Protein AF-A0AAP0BTT8-F1 (afdb_monomer)

Secondary structure (DSSP, 8-state):
-HHHHHHH---S-TTTS-TTTTT-SSHHHHHTTT--B-TTSBBTTS-B-S---S-SHHHHHHHHHHHHHHHHHHHHHHHHT---GGGB-TTT-SB---HHHHHHHHHHHHHHHHHHIIIIITTTSSS---

Sequence (130 aa):
MALYELAVFDPSNSVLDPMWRQDMFVIPFMTRLGIINSWGGWSISGGTITNPGIWSYEGVTGAHILFSGLCFLTAIWHWVYWDLEIFSDERTGKPSLDLPKIFGIHLFLSGVACFGFGAFHVPGLYGPGI

Foldseek 3Di:
DLVVCVVQDDLQDCPPCACVNSVNDCVVVLVQQQQFDDPVQAGSVNDGHDDSDCRHSVNVVVVVVVVVVVVVVVVVVCVVPVPDPVQADPVPRDGDDPVVVVCVVVVVVVVVVVCCCVVDRQVPVPHNHD

Nearest PDB structures (foldseek):
  5xnl-assembly1_B  TM=9.903E-01  e=3.627E-17  Pisum sativum
  8zee-assembly1_B  TM=9.935E-01  e=1.312E-15  Chlamydomonas reinhardtii
  8bd3-assembly1_b  TM=9.906E-01  e=2.190E-15  Chlorella ohadii
  8wb4-assembly1_b  TM=9.904E-01  e=6.939E-15  Chroomonas placoidea
  8xlp-assembly1_B  TM=9.912E-01  e=1.087E-14  Rhodomonas salina

pLDDT: mean 97.44, std 1.65, range [90.88, 98.81]

Radius of gyration: 21.2 Å; Cα contacts (8 Å, |Δi|>4): 115; chains: 1; bounding box: 44×30×64 Å

Mean predicted aligned error: 3.21 Å

Solvent-accessible surface area (backbone atoms only — not comparable to full-atom values): 7537 Å² total; per-residue (Å²): 108,61,68,58,47,66,72,70,61,67,70,88,39,49,83,89,48,31,61,74,76,72,70,47,72,57,62,60,62,46,38,54,58,50,36,48,29,30,87,87,30,41,27,70,86,55,45,80,45,93,76,48,70,70,70,12,59,59,38,53,43,53,52,52,54,54,50,51,54,52,52,51,55,52,49,52,50,51,66,74,63,61,92,44,72,89,43,35,35,89,90,72,72,40,80,56,77,66,57,72,59,51,50,52,55,54,50,51,54,50,49,53,51,53,48,49,44,60,65,22,28,50,75,37,76,69,40,78,17,98

InterPro domains:
  IPR000932 Photosystem antenna protein-like [PF00421] (1-130)
  IPR036001 Photosystem antenna protein-like superfamily [SSF161077] (1-130)

Organism: NCBI:txid2320716

Structure (mmCIF, N/CA/C/O backbone):
data_AF-A0AAP0BTT8-F1
#
_entry.id   AF-A0AAP0BTT8-F1
#
loop_
_atom_site.group_PDB
_atom_site.id
_atom_site.type_symbol
_atom_site.label_atom_id
_atom_site.label_alt_id
_atom_site.label_comp_id
_atom_site.label_asym_id
_atom_site.label_entity_id
_atom_site.label_seq_id
_atom_site.pdbx_PDB_ins_code
_atom_site.Cartn_x
_atom_site.Cartn_y
_atom_site.Cartn_z
_atom_site.occupancy
_atom_site.B_iso_or_equiv
_atom_site.auth_seq_id
_atom_site.auth_comp_id
_atom_site.auth_asym_id
_atom_site.auth_atom_id
_atom_site.pdbx_PDB_model_num
ATOM 1 N N . MET A 1 1 ? -3.518 -9.240 -5.717 1.00 97.38 1 MET A N 1
ATOM 2 C CA . MET A 1 1 ? -3.439 -8.498 -6.992 1.00 97.38 1 MET A CA 1
ATOM 3 C C . MET A 1 1 ? -2.004 -8.392 -7.489 1.00 97.38 1 MET A C 1
ATOM 5 O O . MET A 1 1 ? -1.708 -9.026 -8.483 1.00 97.38 1 MET A O 1
ATOM 9 N N . ALA A 1 2 ? -1.096 -7.707 -6.780 1.00 97.50 2 ALA A N 1
ATOM 10 C CA . ALA A 1 2 ? 0.281 -7.492 -7.252 1.00 97.50 2 ALA A CA 1
ATOM 11 C C . ALA A 1 2 ? 1.052 -8.779 -7.622 1.00 97.50 2 ALA A C 1
ATOM 13 O O . ALA A 1 2 ? 1.649 -8.819 -8.688 1.00 97.50 2 ALA A O 1
ATOM 14 N N . LEU A 1 3 ? 0.966 -9.856 -6.820 1.00 97.75 3 LEU A N 1
ATOM 15 C CA . LEU A 1 3 ? 1.562 -11.158 -7.186 1.00 97.75 3 LEU A CA 1
ATOM 16 C C . LEU A 1 3 ? 1.067 -11.684 -8.538 1.00 97.75 3 LEU A C 1
ATOM 18 O O . LEU A 1 3 ? 1.838 -12.269 -9.284 1.00 97.75 3 LEU A O 1
ATOM 22 N N . TYR A 1 4 ? -0.225 -11.513 -8.821 1.00 98.31 4 TYR A N 1
ATOM 23 C CA . TYR A 1 4 ? -0.822 -11.988 -10.062 1.00 98.31 4 TYR A CA 1
ATOM 24 C C . TYR A 1 4 ? -0.324 -11.160 -11.243 1.00 98.31 4 TYR A C 1
ATOM 26 O O . TYR A 1 4 ? 0.137 -11.737 -12.217 1.00 98.31 4 TYR A O 1
ATOM 34 N N . GLU A 1 5 ? -0.345 -9.828 -11.122 1.00 98.50 5 GLU A N 1
ATOM 35 C CA . GLU A 1 5 ? 0.202 -8.938 -12.153 1.00 98.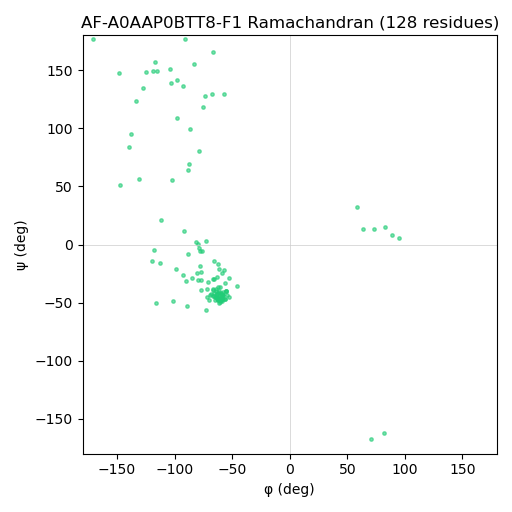50 5 GLU A CA 1
ATOM 36 C C . GLU A 1 5 ? 1.669 -9.259 -12.441 1.00 98.50 5 GLU A C 1
ATOM 38 O O . GLU A 1 5 ? 2.023 -9.466 -13.592 1.00 98.50 5 GLU A O 1
ATOM 43 N N . LEU A 1 6 ? 2.505 -9.426 -11.412 1.00 97.62 6 LEU A N 1
ATOM 44 C CA . LEU A 1 6 ? 3.913 -9.795 -11.597 1.00 97.62 6 LEU A CA 1
ATOM 45 C C . LEU A 1 6 ? 4.116 -11.165 -12.253 1.00 97.62 6 LEU A C 1
ATOM 47 O O . LEU A 1 6 ? 5.136 -11.374 -12.900 1.00 97.62 6 LEU A O 1
ATOM 51 N N . ALA A 1 7 ? 3.179 -12.100 -12.087 1.00 97.44 7 ALA A N 1
ATOM 52 C CA . ALA A 1 7 ? 3.274 -13.424 -12.693 1.00 97.44 7 ALA A CA 1
ATOM 53 C C . ALA A 1 7 ? 2.931 -13.427 -14.192 1.00 97.44 7 ALA A C 1
ATOM 55 O O . ALA A 1 7 ? 3.348 -14.344 -14.897 1.00 97.44 7 ALA A O 1
ATOM 56 N N . VAL A 1 8 ? 2.155 -12.445 -14.663 1.00 98.00 8 VAL A N 1
ATOM 57 C CA . VAL A 1 8 ? 1.683 -12.374 -16.058 1.00 98.00 8 VAL A CA 1
ATOM 58 C C . VAL A 1 8 ? 2.274 -11.206 -16.848 1.00 98.00 8 VAL A C 1
ATOM 60 O O . VAL A 1 8 ? 2.178 -11.210 -18.069 1.00 98.00 8 VAL A O 1
ATOM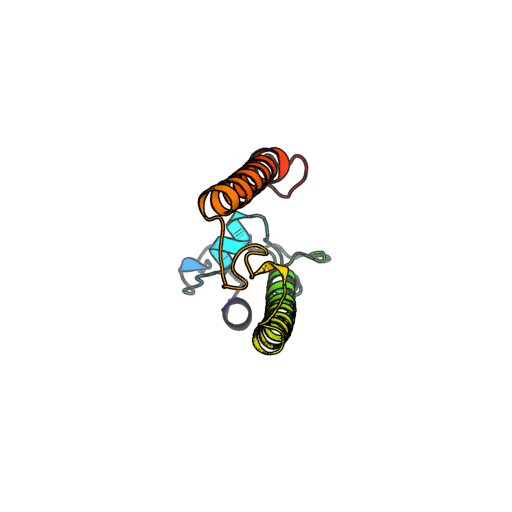 63 N N . PHE A 1 9 ? 2.868 -10.220 -16.174 1.00 98.06 9 PHE A N 1
ATOM 64 C CA . PHE A 1 9 ? 3.469 -9.046 -16.799 1.00 98.06 9 PHE A CA 1
ATOM 65 C C . PHE A 1 9 ? 4.715 -9.414 -17.614 1.00 98.06 9 PHE A C 1
ATOM 67 O O . PHE A 1 9 ? 5.635 -10.052 -17.098 1.00 98.06 9 PHE A O 1
ATOM 74 N N . ASP A 1 10 ? 4.766 -8.955 -18.864 1.00 97.44 10 ASP A N 1
ATOM 75 C CA . ASP A 1 10 ? 5.936 -9.037 -19.732 1.00 97.44 10 ASP A CA 1
ATOM 76 C C . ASP A 1 10 ? 6.720 -7.707 -19.722 1.00 97.44 10 ASP A C 1
ATOM 78 O O . ASP A 1 10 ? 6.279 -6.714 -20.307 1.00 97.44 10 ASP A O 1
ATOM 82 N N . PRO A 1 11 ? 7.911 -7.651 -19.099 1.00 96.31 11 PRO A N 1
ATOM 83 C CA . PRO A 1 11 ? 8.741 -6.450 -19.082 1.00 96.31 11 PRO A CA 1
ATOM 84 C C . PRO A 1 11 ? 9.584 -6.254 -20.359 1.00 96.31 11 PRO A C 1
ATOM 86 O O . PRO A 1 11 ? 10.382 -5.316 -20.409 1.00 96.31 11 PRO A O 1
ATOM 89 N N . SER A 1 12 ? 9.474 -7.123 -21.374 1.00 95.56 12 SER A N 1
ATOM 90 C CA . SER A 1 12 ? 10.402 -7.166 -22.517 1.00 95.56 12 SER A CA 1
ATOM 91 C C . SER A 1 12 ? 10.355 -5.939 -23.437 1.00 95.56 12 SER A C 1
ATOM 93 O O . SER A 1 12 ? 11.373 -5.588 -24.040 1.00 95.56 12 SER A O 1
ATOM 95 N N . ASN A 1 13 ? 9.201 -5.270 -23.553 1.00 94.62 13 ASN A N 1
ATOM 96 C CA . ASN A 1 13 ? 9.011 -4.158 -24.486 1.00 94.62 13 ASN A CA 1
ATOM 97 C C . ASN A 1 13 ? 8.197 -3.006 -23.882 1.00 94.62 13 ASN A C 1
ATOM 99 O O . ASN A 1 13 ? 7.007 -2.842 -24.143 1.00 94.62 13 ASN A O 1
ATOM 103 N N . SER A 1 14 ? 8.882 -2.127 -23.152 1.00 93.50 14 SER A N 1
ATOM 104 C CA . SER A 1 14 ? 8.278 -0.938 -22.538 1.00 93.50 14 SER A CA 1
ATOM 105 C C . SER A 1 14 ? 7.760 0.108 -23.541 1.00 93.50 14 SER A C 1
ATOM 107 O O . SER A 1 14 ? 7.007 1.000 -23.148 1.00 93.50 14 SER A O 1
ATOM 109 N N . VAL A 1 15 ? 8.135 0.023 -24.825 1.00 95.00 15 VAL A N 1
ATOM 110 C CA . VAL A 1 15 ? 7.758 1.008 -25.855 1.00 95.00 15 VAL A CA 1
ATOM 111 C C . VAL A 1 15 ? 6.433 0.643 -26.522 1.00 95.00 15 VAL A C 1
ATOM 113 O O . VAL A 1 15 ? 5.531 1.477 -26.604 1.00 95.00 15 VAL A O 1
ATOM 116 N N . LEU A 1 16 ? 6.315 -0.5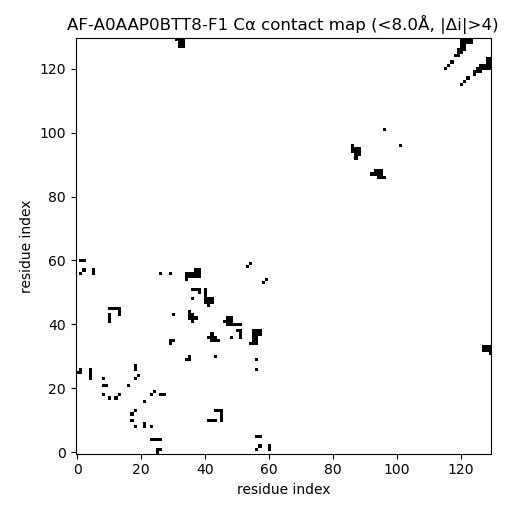87 -27.030 1.00 97.06 16 LEU A N 1
ATOM 117 C CA . LEU A 1 16 ? 5.147 -1.029 -27.805 1.00 97.06 16 LEU A CA 1
ATOM 118 C C . LEU A 1 16 ? 4.141 -1.832 -26.984 1.00 97.06 16 LEU A C 1
ATOM 120 O O . LEU A 1 16 ? 2.976 -1.894 -27.384 1.00 97.06 16 LEU A O 1
ATOM 124 N N . ASP A 1 17 ? 4.574 -2.399 -25.859 1.00 96.88 17 ASP A N 1
ATOM 125 C CA . ASP A 1 17 ? 3.729 -3.174 -24.957 1.00 96.88 17 ASP A CA 1
ATOM 126 C C . ASP A 1 17 ? 3.876 -2.739 -23.483 1.00 96.88 17 ASP A C 1
ATOM 128 O O . ASP A 1 17 ? 4.243 -3.529 -22.616 1.00 96.88 17 ASP A O 1
ATOM 132 N N . PRO A 1 18 ? 3.639 -1.450 -23.163 1.00 97.00 18 PRO A N 1
ATOM 133 C CA . PRO A 1 18 ? 3.715 -0.952 -21.791 1.00 97.00 18 PRO A CA 1
ATOM 134 C C . PRO A 1 18 ? 2.612 -1.537 -20.894 1.00 97.00 18 PRO A C 1
ATOM 136 O O . PRO A 1 18 ? 1.579 -2.002 -21.365 1.00 97.00 18 PRO A O 1
ATOM 139 N N . MET A 1 19 ? 2.774 -1.379 -19.576 1.00 97.44 19 MET A N 1
ATOM 140 C CA . MET A 1 19 ? 1.884 -1.923 -18.534 1.00 97.44 19 MET A CA 1
ATOM 141 C C . MET A 1 19 ? 0.372 -1.736 -18.772 1.00 97.44 19 MET A C 1
ATOM 143 O O . MET A 1 19 ? -0.412 -2.619 -18.447 1.00 97.44 19 MET A O 1
ATOM 147 N N . TRP A 1 20 ? -0.053 -0.615 -19.360 1.00 96.75 20 TRP A N 1
ATOM 148 C CA . TRP A 1 20 ? -1.470 -0.335 -19.616 1.00 96.75 20 TRP A CA 1
ATOM 149 C C . TRP A 1 20 ? -2.039 -1.082 -20.831 1.00 96.75 20 TRP A C 1
ATOM 151 O O . TRP A 1 20 ? -3.254 -1.188 -20.941 1.00 96.75 20 TRP A O 1
ATOM 161 N N . ARG A 1 21 ? -1.196 -1.585 -21.745 1.00 97.94 21 ARG A N 1
ATOM 162 C CA . ARG A 1 21 ? -1.618 -2.484 -22.836 1.00 97.94 21 ARG A CA 1
ATOM 163 C C . ARG A 1 21 ? -1.776 -3.924 -22.381 1.00 97.94 21 ARG A C 1
ATOM 165 O O . ARG A 1 21 ? -2.543 -4.662 -22.984 1.00 97.94 21 ARG A O 1
ATOM 172 N N . GLN A 1 22 ? -1.079 -4.281 -21.310 1.00 97.81 22 GLN A N 1
ATOM 173 C CA . GLN A 1 22 ? -1.158 -5.589 -20.674 1.00 97.81 22 GLN A CA 1
ATOM 174 C C . GLN A 1 22 ? -2.212 -5.631 -19.556 1.00 97.81 22 GLN A C 1
ATOM 176 O O . GLN A 1 22 ? -2.233 -6.575 -18.775 1.00 97.81 22 GLN A O 1
ATOM 181 N N . ASP A 1 23 ? -3.065 -4.606 -19.444 1.00 97.50 23 ASP A N 1
ATOM 182 C CA . ASP A 1 23 ? -4.121 -4.499 -18.430 1.00 97.50 23 ASP A CA 1
ATOM 183 C C . ASP A 1 23 ? -3.618 -4.553 -16.974 1.00 97.50 23 ASP A C 1
ATOM 185 O O . ASP A 1 23 ? -4.308 -5.021 -16.065 1.00 97.50 23 ASP A O 1
ATOM 189 N N . MET A 1 24 ? -2.407 -4.046 -16.722 1.00 98.38 24 MET A N 1
ATOM 190 C CA . MET A 1 24 ? -1.880 -3.949 -15.361 1.00 98.38 24 MET A CA 1
ATOM 191 C C . MET A 1 24 ? -2.577 -2.823 -14.597 1.00 98.38 24 MET A C 1
ATOM 193 O O . MET A 1 24 ? -2.598 -1.671 -15.040 1.00 98.38 24 MET A O 1
ATOM 197 N N . PHE A 1 25 ? -3.105 -3.138 -13.415 1.00 98.31 25 PHE A N 1
ATOM 198 C CA . PHE A 1 25 ? -3.856 -2.196 -12.597 1.00 98.31 25 PHE A CA 1
ATOM 199 C C . PHE A 1 25 ? -3.022 -1.630 -11.449 1.00 98.31 25 PHE A C 1
ATOM 201 O O . PHE A 1 25 ? -2.988 -0.413 -11.289 1.00 98.31 25 PHE A O 1
ATOM 208 N N . VAL A 1 26 ? -2.327 -2.461 -10.662 1.00 98.44 26 VAL A N 1
ATOM 209 C CA . VAL A 1 26 ? -1.589 -2.025 -9.460 1.00 98.44 26 VAL A CA 1
ATOM 210 C C . VAL A 1 26 ? -0.117 -1.687 -9.710 1.00 98.44 26 VAL A C 1
ATOM 212 O O . VAL A 1 26 ? 0.423 -0.841 -8.991 1.00 98.44 26 VAL A O 1
ATOM 215 N N . ILE A 1 27 ? 0.531 -2.264 -10.732 1.00 97.88 27 ILE A N 1
ATOM 216 C CA . ILE A 1 27 ? 1.893 -1.878 -11.156 1.00 97.88 27 ILE A CA 1
ATOM 217 C C . ILE A 1 27 ? 2.021 -0.363 -11.413 1.00 97.88 27 ILE A C 1
ATOM 219 O O . ILE A 1 27 ? 2.970 0.228 -10.882 1.00 97.88 27 ILE A O 1
ATOM 223 N N . PRO A 1 28 ? 1.089 0.314 -12.121 1.00 98.19 28 PRO A N 1
ATOM 224 C CA . PRO A 1 28 ? 1.130 1.769 -12.270 1.00 98.19 28 PRO A CA 1
ATOM 225 C C . PRO A 1 28 ? 1.166 2.532 -10.936 1.00 98.19 28 PRO A C 1
ATOM 227 O O . PRO A 1 28 ? 1.910 3.501 -10.799 1.00 98.19 28 PRO A O 1
ATOM 230 N N . PHE A 1 29 ? 0.404 2.096 -9.925 1.00 98.50 29 PHE A N 1
ATOM 231 C CA . PHE A 1 29 ? 0.349 2.780 -8.626 1.00 98.50 29 PHE A CA 1
ATOM 232 C C . PHE A 1 29 ? 1.630 2.605 -7.812 1.00 98.50 29 PHE A C 1
ATOM 234 O O . PHE A 1 29 ? 2.066 3.561 -7.171 1.00 98.50 29 PHE A O 1
ATOM 241 N N . MET A 1 30 ? 2.237 1.415 -7.849 1.00 98.44 30 MET A N 1
ATOM 242 C CA . MET A 1 30 ? 3.549 1.177 -7.234 1.00 98.44 30 MET A CA 1
ATOM 243 C C . MET A 1 30 ? 4.629 2.017 -7.928 1.00 98.44 30 MET A C 1
ATOM 245 O O . MET A 1 30 ? 5.414 2.697 -7.267 1.00 98.44 30 MET A O 1
ATOM 249 N N . THR A 1 31 ? 4.604 2.035 -9.263 1.00 98.19 31 THR A N 1
ATOM 250 C CA . THR A 1 31 ? 5.554 2.782 -10.100 1.00 98.19 31 THR A CA 1
ATOM 251 C C . THR A 1 31 ? 5.488 4.284 -9.846 1.00 98.19 31 THR A C 1
ATOM 253 O O . THR A 1 31 ? 6.525 4.923 -9.695 1.00 98.19 31 THR A O 1
ATOM 256 N N . ARG A 1 32 ? 4.278 4.839 -9.693 1.00 98.25 32 ARG A N 1
ATOM 257 C CA . ARG A 1 32 ? 4.048 6.261 -9.382 1.00 98.25 32 ARG A CA 1
ATOM 258 C C . ARG A 1 32 ? 4.734 6.740 -8.095 1.00 98.25 32 ARG A C 1
ATOM 260 O O . ARG A 1 32 ? 4.893 7.937 -7.912 1.00 98.25 32 ARG A O 1
ATOM 267 N N . LEU A 1 33 ? 5.065 5.840 -7.170 1.00 98.25 33 LEU A N 1
ATOM 268 C CA . LEU A 1 33 ? 5.692 6.186 -5.890 1.00 98.25 33 LEU A CA 1
ATOM 269 C C . LEU A 1 33 ? 7.145 5.696 -5.791 1.00 98.25 33 LEU A C 1
ATOM 271 O O . LEU A 1 33 ? 7.671 5.555 -4.686 1.00 98.25 33 LEU A O 1
ATOM 275 N N . GLY A 1 34 ? 7.786 5.438 -6.935 1.00 97.06 34 GLY A N 1
ATOM 276 C CA . GLY A 1 34 ? 9.221 5.162 -7.021 1.00 97.06 34 GLY A CA 1
ATOM 277 C C . GLY A 1 34 ? 9.613 3.683 -7.009 1.00 97.06 34 GLY A C 1
ATOM 278 O O . GLY A 1 34 ? 10.804 3.375 -7.006 1.00 97.06 34 GLY A O 1
ATOM 279 N N . ILE A 1 35 ? 8.655 2.751 -7.035 1.00 98.31 35 ILE A N 1
ATOM 280 C CA . ILE A 1 35 ? 8.957 1.318 -7.167 1.00 98.31 35 ILE A CA 1
ATOM 281 C C . ILE A 1 35 ? 9.059 0.974 -8.648 1.00 98.31 35 ILE A C 1
ATOM 283 O O . ILE A 1 35 ? 8.047 0.803 -9.319 1.00 98.31 35 ILE A O 1
ATOM 287 N N . ILE A 1 36 ? 10.288 0.893 -9.153 1.00 97.50 36 ILE A N 1
ATOM 288 C CA . ILE A 1 36 ? 10.563 0.731 -10.591 1.00 97.50 36 ILE A CA 1
ATOM 289 C C . ILE A 1 36 ? 11.301 -0.564 -10.943 1.00 97.50 36 ILE A C 1
ATOM 291 O O . ILE A 1 36 ? 11.518 -0.832 -12.122 1.00 97.50 36 ILE A O 1
ATOM 295 N N . ASN A 1 37 ? 11.703 -1.360 -9.947 1.00 97.75 37 ASN A N 1
ATOM 296 C CA . ASN A 1 37 ? 12.623 -2.486 -10.123 1.00 97.75 37 ASN A CA 1
ATOM 297 C C . ASN A 1 37 ? 12.026 -3.795 -9.600 1.00 97.75 37 ASN A C 1
ATOM 299 O O . ASN A 1 37 ? 11.293 -3.801 -8.608 1.00 97.75 37 ASN A O 1
ATOM 303 N N . SER A 1 38 ? 12.408 -4.902 -10.233 1.00 97.62 38 SER A N 1
ATOM 304 C CA . SER A 1 38 ? 12.037 -6.268 -9.856 1.00 97.62 38 SER A CA 1
ATOM 305 C C . SER A 1 38 ? 13.258 -7.085 -9.422 1.00 97.62 38 SER A C 1
ATOM 307 O O . SER A 1 38 ? 14.366 -6.911 -9.939 1.00 97.62 38 SER A O 1
ATOM 309 N N . TRP A 1 39 ? 13.047 -8.034 -8.506 1.00 97.75 39 TRP A N 1
ATOM 310 C CA . TRP A 1 39 ? 14.005 -9.101 -8.173 1.00 97.75 39 TRP A CA 1
ATOM 311 C C . TRP A 1 39 ? 14.321 -10.030 -9.350 1.00 97.75 39 TRP A C 1
ATOM 313 O O . TRP A 1 39 ? 15.359 -10.686 -9.340 1.00 97.75 39 TRP A O 1
ATOM 323 N N . GLY A 1 40 ? 13.491 -10.023 -10.395 1.00 95.31 40 GLY A N 1
ATOM 324 C CA . GLY A 1 40 ? 13.752 -10.667 -11.682 1.00 95.31 40 GLY A CA 1
ATOM 325 C C . GLY A 1 40 ? 14.796 -9.958 -12.552 1.00 95.31 40 GLY A C 1
ATOM 326 O O . GLY A 1 40 ? 15.032 -10.389 -13.677 1.00 95.31 40 GLY A O 1
ATOM 327 N N . GLY A 1 41 ? 15.420 -8.879 -12.066 1.00 95.94 41 GLY A N 1
ATOM 328 C CA . GLY A 1 41 ? 16.539 -8.214 -12.738 1.00 95.94 41 GLY A CA 1
ATOM 329 C C . GLY A 1 41 ? 16.140 -7.225 -13.834 1.00 95.94 41 GLY A C 1
ATOM 330 O O . GLY A 1 41 ? 16.989 -6.816 -14.627 1.00 95.94 41 GLY A O 1
ATOM 331 N N . TRP A 1 42 ? 14.873 -6.815 -13.881 1.00 96.31 42 TRP A N 1
ATOM 332 C CA . TRP A 1 42 ? 14.357 -5.831 -14.832 1.00 96.31 42 TRP A CA 1
ATOM 333 C C . TRP A 1 42 ? 13.845 -4.570 -14.127 1.00 96.31 42 TRP A C 1
ATOM 335 O O . TRP A 1 42 ? 13.495 -4.579 -12.942 1.00 96.31 42 TRP A O 1
ATOM 345 N N . SER A 1 43 ? 13.815 -3.473 -14.880 1.00 96.31 43 SER A N 1
ATOM 346 C CA . SER A 1 43 ? 13.211 -2.200 -14.500 1.00 96.31 43 SER A CA 1
ATOM 347 C C . SER A 1 43 ? 12.089 -1.842 -15.464 1.00 96.31 43 SER A C 1
ATOM 349 O O . SER A 1 43 ? 12.153 -2.171 -16.648 1.00 96.31 43 SER A O 1
ATOM 351 N N . ILE A 1 44 ? 11.076 -1.129 -14.980 1.00 95.62 44 ILE A N 1
ATOM 352 C CA . ILE A 1 44 ? 9.892 -0.759 -15.767 1.00 95.62 44 ILE A CA 1
ATOM 353 C C . ILE A 1 44 ? 10.210 0.122 -16.984 1.00 95.62 44 ILE A C 1
ATOM 355 O O . ILE A 1 44 ? 9.449 0.165 -17.947 1.00 95.62 44 ILE A O 1
ATOM 359 N N . SER A 1 45 ? 11.357 0.803 -16.967 1.00 93.19 45 SER A N 1
ATOM 360 C CA . SER A 1 45 ? 11.877 1.587 -18.091 1.00 93.19 45 SER A CA 1
ATOM 361 C C . SER A 1 45 ? 12.567 0.738 -19.170 1.00 93.19 45 SER A C 1
ATOM 363 O O . SER A 1 45 ? 13.025 1.288 -20.169 1.00 93.19 45 SER A O 1
ATOM 365 N N . GLY A 1 46 ? 12.623 -0.590 -19.011 1.00 90.88 46 GLY A N 1
ATOM 366 C CA . GLY A 1 46 ? 13.268 -1.527 -19.942 1.00 90.88 46 GLY A CA 1
ATOM 367 C C . GLY A 1 46 ? 14.754 -1.783 -19.658 1.00 90.88 46 GLY A C 1
ATOM 368 O O . GLY A 1 46 ? 15.437 -2.408 -20.465 1.00 90.88 46 GLY A O 1
ATOM 369 N N . GLY A 1 47 ? 15.280 -1.294 -18.531 1.00 91.69 47 GLY A N 1
ATOM 370 C CA . GLY A 1 47 ? 16.664 -1.535 -18.115 1.00 91.69 47 GLY A CA 1
ATOM 371 C C . GLY A 1 47 ? 16.862 -2.874 -17.395 1.00 91.69 47 GLY A C 1
ATOM 372 O O . GLY A 1 47 ? 15.944 -3.394 -16.763 1.00 91.69 47 GLY A O 1
ATOM 373 N N . THR A 1 48 ? 18.088 -3.400 -17.428 1.00 93.06 48 THR A N 1
ATOM 374 C CA . THR A 1 48 ? 18.519 -4.539 -16.600 1.00 93.06 48 THR A CA 1
ATOM 375 C C . THR A 1 48 ? 19.152 -4.056 -15.299 1.00 93.06 48 THR A C 1
ATOM 377 O O . THR A 1 48 ? 19.989 -3.150 -15.322 1.00 93.06 48 THR A O 1
ATOM 380 N N . ILE A 1 49 ? 18.813 -4.685 -14.176 1.00 93.81 49 ILE A N 1
ATOM 381 C CA . ILE A 1 49 ? 19.301 -4.318 -12.843 1.00 93.81 49 ILE A CA 1
ATOM 382 C C . ILE A 1 49 ? 19.900 -5.528 -12.142 1.00 93.81 49 ILE A C 1
ATOM 384 O O . ILE A 1 49 ? 19.320 -6.606 -12.111 1.00 93.81 49 ILE A O 1
ATOM 388 N N . THR A 1 50 ? 21.064 -5.324 -11.531 1.00 90.88 50 THR A N 1
ATOM 389 C CA . THR A 1 50 ? 21.775 -6.357 -10.768 1.00 90.88 50 THR A CA 1
ATOM 390 C C . THR A 1 50 ? 21.385 -6.378 -9.294 1.00 90.88 50 THR A C 1
ATOM 392 O O . THR A 1 50 ? 21.390 -7.439 -8.678 1.00 90.88 50 THR A O 1
ATOM 395 N N . ASN A 1 51 ? 21.042 -5.223 -8.716 1.00 93.75 51 ASN A N 1
ATOM 396 C CA . ASN A 1 51 ? 20.615 -5.113 -7.326 1.00 93.75 51 ASN A CA 1
ATOM 397 C C . ASN A 1 51 ? 19.416 -4.156 -7.189 1.00 93.75 51 ASN A C 1
ATOM 399 O O . ASN A 1 51 ? 19.602 -2.945 -7.082 1.00 93.75 51 ASN A O 1
ATOM 403 N N . PRO A 1 52 ? 18.187 -4.688 -7.189 1.00 92.31 52 PRO A N 1
ATOM 404 C CA . PRO A 1 52 ? 16.961 -3.903 -7.023 1.00 92.31 52 PRO A CA 1
ATOM 405 C C . PRO A 1 52 ? 16.694 -3.470 -5.569 1.00 92.31 52 PRO A C 1
ATOM 407 O O . PRO A 1 52 ? 15.752 -2.718 -5.327 1.00 92.31 52 PRO A O 1
ATOM 410 N N . GLY A 1 53 ? 17.499 -3.924 -4.600 1.00 95.75 53 GLY A N 1
ATOM 411 C CA . GLY A 1 53 ? 17.284 -3.666 -3.177 1.00 95.75 53 GLY A CA 1
ATOM 412 C C . GLY A 1 53 ? 16.079 -4.413 -2.593 1.00 95.75 53 GLY A C 1
ATOM 413 O O . GLY A 1 53 ? 15.529 -5.332 -3.198 1.00 95.75 53 GLY A O 1
ATOM 414 N N . ILE A 1 54 ? 15.676 -4.022 -1.380 1.00 97.25 54 ILE A N 1
ATOM 415 C CA . ILE A 1 54 ? 14.561 -4.657 -0.654 1.00 97.25 54 ILE A CA 1
ATOM 416 C C . ILE A 1 54 ? 13.204 -4.200 -1.209 1.00 97.25 54 ILE A C 1
ATOM 418 O O . ILE A 1 54 ? 12.284 -5.003 -1.326 1.00 97.25 54 ILE A O 1
ATOM 422 N N . TRP A 1 55 ? 13.074 -2.920 -1.566 1.00 97.81 55 TRP A N 1
ATOM 423 C CA . TRP A 1 55 ? 11.819 -2.321 -2.031 1.00 97.81 55 TRP A CA 1
ATOM 424 C C . TRP A 1 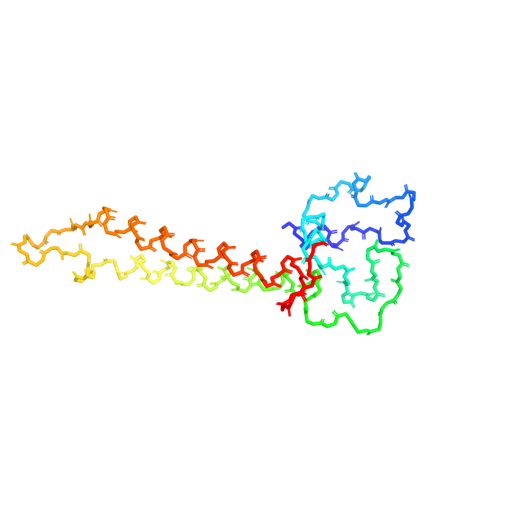55 ? 11.638 -2.460 -3.549 1.00 97.81 55 TRP A C 1
ATOM 426 O O . TRP A 1 55 ? 11.607 -1.474 -4.280 1.00 97.81 55 TRP A O 1
ATOM 436 N N . SER A 1 56 ? 11.522 -3.705 -4.010 1.00 98.00 56 SER A N 1
ATOM 437 C CA . SER A 1 56 ? 11.067 -4.050 -5.362 1.00 98.00 56 SER A CA 1
ATOM 438 C C . SER A 1 56 ? 9.546 -4.247 -5.407 1.00 98.00 56 SER A C 1
ATOM 440 O O . SER A 1 56 ? 8.878 -4.228 -4.366 1.00 98.00 56 SER A O 1
ATOM 442 N N . TYR A 1 57 ? 8.983 -4.506 -6.590 1.00 98.31 57 TYR A N 1
ATOM 443 C CA . TYR A 1 57 ? 7.577 -4.913 -6.704 1.00 98.31 57 TYR A CA 1
ATOM 444 C C . TYR A 1 57 ? 7.254 -6.157 -5.852 1.00 98.31 57 TYR A C 1
ATOM 446 O O . TYR A 1 57 ? 6.214 -6.214 -5.186 1.00 98.31 57 TYR A O 1
ATOM 454 N N . GLU A 1 58 ? 8.158 -7.138 -5.818 1.00 98.44 58 GLU A N 1
ATOM 455 C CA . GLU A 1 58 ? 8.032 -8.339 -4.987 1.00 98.44 58 GLU A CA 1
ATOM 456 C C . GLU A 1 58 ? 8.148 -8.004 -3.500 1.00 98.44 58 GLU A C 1
ATOM 458 O O . GLU A 1 58 ? 7.349 -8.495 -2.704 1.00 98.44 58 GLU A O 1
ATOM 463 N N . GLY A 1 59 ? 9.088 -7.132 -3.123 1.00 98.19 59 GLY A N 1
ATOM 464 C CA . GLY A 1 59 ? 9.273 -6.695 -1.740 1.00 98.19 59 GLY A CA 1
ATOM 465 C C . GLY A 1 59 ? 8.034 -6.002 -1.172 1.00 98.19 59 GLY A C 1
ATOM 466 O O . GLY A 1 59 ? 7.558 -6.364 -0.093 1.00 98.19 59 GLY A O 1
ATOM 467 N N . VAL A 1 60 ? 7.441 -5.070 -1.930 1.00 98.50 60 VAL A N 1
ATOM 468 C CA . VAL A 1 60 ? 6.166 -4.422 -1.569 1.00 98.50 60 VAL A CA 1
ATOM 469 C C . VAL A 1 60 ? 5.063 -5.464 -1.413 1.00 98.50 60 VAL A C 1
ATOM 471 O O . VAL A 1 60 ? 4.298 -5.428 -0.447 1.00 98.50 60 VAL A O 1
ATOM 474 N N . THR A 1 61 ? 4.995 -6.419 -2.335 1.00 98.06 61 THR A N 1
ATOM 475 C CA . THR A 1 61 ? 3.981 -7.471 -2.309 1.00 98.06 61 THR A CA 1
ATOM 476 C C . THR A 1 61 ? 4.130 -8.387 -1.090 1.00 98.06 61 THR A C 1
ATOM 478 O O . THR A 1 61 ? 3.146 -8.660 -0.400 1.00 98.06 61 THR A O 1
ATOM 481 N N . GLY A 1 62 ? 5.356 -8.810 -0.773 1.00 98.19 62 GLY A N 1
ATOM 482 C CA . GLY A 1 62 ? 5.667 -9.615 0.407 1.00 98.19 62 GLY A CA 1
ATOM 483 C C . GLY A 1 62 ? 5.337 -8.889 1.712 1.00 98.19 62 GLY A C 1
ATOM 484 O O . GLY A 1 62 ? 4.727 -9.483 2.603 1.00 98.19 62 GLY A O 1
ATOM 485 N N . ALA A 1 63 ? 5.646 -7.591 1.800 1.00 98.50 63 ALA A N 1
ATOM 486 C CA . ALA A 1 63 ? 5.301 -6.767 2.957 1.00 98.50 63 ALA A CA 1
ATOM 487 C C . ALA A 1 63 ? 3.782 -6.729 3.207 1.00 98.50 63 ALA A C 1
ATOM 489 O O . ALA A 1 63 ? 3.347 -6.889 4.347 1.00 98.50 63 ALA A O 1
ATOM 490 N N . HIS A 1 64 ? 2.969 -6.595 2.153 1.00 98.50 64 HIS A N 1
ATOM 491 C CA . HIS A 1 64 ? 1.507 -6.587 2.280 1.00 98.50 64 HIS A CA 1
ATOM 492 C C . HIS A 1 64 ? 0.939 -7.939 2.730 1.00 98.50 64 HIS A C 1
ATOM 494 O O . HIS A 1 64 ? 0.008 -7.969 3.535 1.00 98.50 64 HIS A O 1
ATOM 500 N N . ILE A 1 65 ? 1.494 -9.057 2.252 1.00 98.44 65 ILE A N 1
ATOM 501 C CA . ILE A 1 65 ? 1.061 -10.401 2.672 1.00 98.44 65 ILE A CA 1
ATOM 502 C C . ILE A 1 65 ? 1.368 -10.620 4.153 1.00 98.44 65 ILE A C 1
ATOM 504 O O . ILE A 1 65 ? 0.490 -11.043 4.908 1.00 98.44 65 ILE A O 1
ATOM 508 N N . LEU A 1 66 ? 2.589 -10.287 4.582 1.00 98.50 66 LEU A N 1
ATOM 509 C CA . LEU A 1 66 ? 2.983 -10.406 5.982 1.00 98.50 66 LEU A CA 1
ATOM 510 C C . LEU A 1 66 ? 2.102 -9.525 6.875 1.00 98.50 66 LEU A C 1
ATOM 512 O O . LEU A 1 66 ? 1.561 -10.003 7.871 1.00 98.50 66 LEU A O 1
ATOM 516 N N . PHE A 1 67 ? 1.910 -8.262 6.490 1.00 98.50 67 PHE A N 1
ATOM 517 C CA . PHE A 1 67 ? 1.058 -7.331 7.222 1.00 98.50 67 PHE A CA 1
ATOM 518 C C . PHE A 1 67 ? -0.388 -7.832 7.329 1.00 98.50 67 PHE A C 1
ATOM 520 O O . PHE A 1 67 ? -0.962 -7.810 8.415 1.00 98.50 67 PHE A O 1
ATOM 527 N N . SER A 1 68 ? -0.957 -8.370 6.244 1.00 98.56 68 SER A N 1
ATOM 528 C CA . SER A 1 68 ? -2.304 -8.950 6.255 1.00 98.56 68 SER A CA 1
ATOM 529 C C . SER A 1 68 ? -2.431 -10.109 7.248 1.00 98.56 68 SER A C 1
ATOM 531 O O . SER A 1 68 ? -3.419 -10.166 7.981 1.00 98.56 68 SER A O 1
ATOM 533 N N . GLY A 1 69 ? -1.431 -10.994 7.319 1.00 98.56 69 GLY A N 1
ATOM 534 C CA . GLY A 1 69 ? -1.399 -12.082 8.299 1.00 98.56 69 GLY A CA 1
ATOM 535 C C . GLY A 1 69 ? -1.328 -11.577 9.744 1.00 98.56 69 GLY A C 1
ATOM 536 O O . GLY A 1 69 ? -2.060 -12.066 10.603 1.00 98.56 69 GLY A O 1
ATOM 537 N N . LEU A 1 70 ? -0.507 -10.554 10.008 1.00 98.75 70 LEU A N 1
ATOM 538 C CA . LEU A 1 70 ? -0.419 -9.928 11.332 1.00 98.75 70 LEU A CA 1
ATOM 539 C C . LEU A 1 70 ? -1.754 -9.292 11.742 1.00 98.75 70 LEU A C 1
ATOM 541 O O . LEU A 1 70 ? -2.254 -9.576 12.829 1.00 98.75 70 LEU A O 1
ATOM 545 N N . CYS A 1 71 ? -2.379 -8.507 10.858 1.00 98.62 71 CYS A N 1
ATOM 546 C CA . CYS A 1 71 ? -3.690 -7.910 11.115 1.00 98.62 71 CYS A CA 1
ATOM 547 C C . CYS A 1 71 ? -4.776 -8.963 11.362 1.00 98.62 71 CYS A C 1
ATOM 549 O O . CYS A 1 71 ? -5.634 -8.757 12.217 1.00 98.62 71 CYS A O 1
ATOM 551 N N . PHE A 1 72 ? -4.734 -10.097 10.657 1.00 98.69 72 PHE A N 1
ATOM 552 C CA . PHE A 1 72 ? -5.669 -11.200 10.870 1.00 98.69 72 PHE A CA 1
ATOM 553 C C . PHE A 1 72 ? -5.551 -11.787 12.284 1.00 98.69 72 PHE A C 1
ATOM 555 O O . PHE A 1 72 ? -6.558 -11.945 12.975 1.00 98.69 72 PHE A O 1
ATOM 562 N N . LEU A 1 73 ? -4.326 -12.037 12.757 1.00 98.75 73 LEU A N 1
ATOM 563 C CA . LEU A 1 73 ? -4.093 -12.509 14.125 1.00 98.75 73 LEU A CA 1
ATOM 564 C C . LEU A 1 73 ? -4.548 -11.476 15.166 1.00 98.75 73 LEU A C 1
ATOM 566 O O . LEU A 1 73 ? -5.205 -11.829 16.147 1.00 98.75 73 LEU A O 1
ATOM 570 N N . THR A 1 74 ? -4.259 -10.194 14.933 1.00 98.56 74 THR A N 1
ATOM 571 C CA . THR A 1 74 ? -4.717 -9.102 15.801 1.00 98.56 74 THR A CA 1
ATOM 572 C C . THR A 1 74 ? -6.244 -8.999 15.841 1.00 98.56 74 THR A C 1
ATOM 574 O O . THR A 1 74 ? -6.797 -8.734 16.908 1.00 98.56 74 THR A O 1
ATOM 577 N N . ALA A 1 75 ? -6.936 -9.239 14.724 1.00 98.69 75 ALA A N 1
ATOM 578 C CA . ALA A 1 75 ? -8.397 -9.239 14.673 1.00 98.69 75 ALA A CA 1
ATOM 579 C C . ALA A 1 75 ? -9.000 -10.385 15.500 1.00 98.69 75 ALA A C 1
ATOM 581 O O . ALA A 1 75 ? -9.949 -10.155 16.248 1.00 98.69 75 ALA A O 1
ATOM 582 N N . ILE A 1 76 ? -8.415 -11.590 15.436 1.00 98.75 76 ILE A N 1
ATOM 583 C CA . ILE A 1 76 ? -8.820 -12.717 16.295 1.00 98.75 76 ILE A CA 1
ATOM 584 C C . ILE A 1 76 ? -8.663 -12.340 17.770 1.00 98.75 76 ILE A C 1
ATOM 586 O O . ILE A 1 76 ? -9.578 -12.562 18.559 1.00 98.75 76 ILE A O 1
ATOM 590 N N . TRP A 1 77 ? -7.529 -11.741 18.143 1.00 98.75 77 TRP A N 1
ATOM 591 C CA . TRP A 1 77 ? -7.289 -11.326 19.525 1.00 98.75 77 TRP A CA 1
ATOM 592 C C . TRP A 1 77 ? -8.341 -10.321 20.015 1.00 98.75 77 TRP A C 1
ATOM 594 O O . TRP A 1 77 ? -8.933 -10.537 21.069 1.00 98.75 77 TRP A O 1
ATOM 604 N N . HIS A 1 78 ? -8.636 -9.276 19.232 1.00 98.50 78 HIS A N 1
ATOM 605 C CA . HIS A 1 78 ? -9.637 -8.265 19.605 1.00 98.50 78 HIS A CA 1
ATOM 606 C C . HIS A 1 78 ? -11.061 -8.828 19.662 1.00 98.50 78 HIS A C 1
ATOM 608 O O . HIS A 1 78 ? -11.875 -8.347 20.443 1.00 98.50 78 HIS A O 1
ATOM 614 N N . TRP A 1 79 ? -11.367 -9.849 18.857 1.00 98.56 79 TRP A N 1
ATOM 615 C CA . TRP A 1 79 ? -12.652 -10.542 18.922 1.00 98.56 79 TRP A CA 1
ATOM 616 C C . TRP A 1 79 ? -12.800 -11.358 20.213 1.00 98.56 79 TRP A C 1
ATOM 618 O O . TRP A 1 79 ? -13.856 -11.344 20.842 1.00 98.56 79 TRP A O 1
ATOM 628 N N . VAL A 1 80 ? -11.745 -12.075 20.614 1.00 98.69 80 VAL A N 1
ATOM 629 C CA . VAL A 1 80 ? -11.754 -12.916 21.822 1.00 98.69 80 VAL A CA 1
ATOM 630 C C . VAL A 1 80 ? -11.751 -12.061 23.091 1.00 98.69 80 VAL A C 1
ATOM 632 O O . VAL A 1 80 ? -12.533 -12.319 24.004 1.00 98.69 80 VAL A O 1
ATOM 635 N N . TYR A 1 81 ? -10.904 -11.034 23.142 1.00 98.31 81 TYR A N 1
ATOM 636 C CA . TYR A 1 81 ? -10.726 -10.153 24.298 1.00 98.31 81 TYR A CA 1
ATOM 637 C C . TYR A 1 81 ? -11.438 -8.813 24.090 1.00 98.31 81 TYR A C 1
ATOM 639 O O . TYR A 1 81 ? -10.821 -7.752 24.142 1.00 98.31 81 TYR A O 1
ATOM 647 N N . TRP A 1 82 ? -12.741 -8.867 23.816 1.00 98.38 82 TRP A N 1
ATOM 648 C CA . TRP A 1 82 ? -13.543 -7.676 23.523 1.00 98.38 82 TRP A CA 1
ATOM 649 C C . TRP A 1 82 ? -13.909 -6.863 24.778 1.00 98.38 82 TRP A C 1
ATOM 651 O O . TRP A 1 82 ? -14.054 -5.645 24.693 1.00 98.38 82 TRP A O 1
ATOM 661 N N . ASP A 1 83 ? -14.051 -7.518 25.935 1.00 97.81 83 ASP A N 1
ATOM 662 C CA . ASP A 1 83 ? -14.513 -6.905 27.189 1.00 97.81 83 ASP A CA 1
ATOM 663 C C . ASP A 1 83 ? -13.348 -6.294 27.983 1.00 97.81 83 ASP A C 1
ATOM 665 O O . ASP A 1 83 ? -12.899 -6.817 29.005 1.00 97.81 83 ASP A O 1
ATOM 669 N N . LEU A 1 84 ? -12.786 -5.212 27.442 1.00 97.81 84 LEU A N 1
ATOM 670 C CA . LEU A 1 84 ? -11.711 -4.447 28.073 1.00 97.81 84 LEU A CA 1
ATOM 671 C C . LEU A 1 84 ? -12.270 -3.220 28.795 1.00 97.81 84 LEU A C 1
ATOM 673 O O . LEU A 1 84 ? -13.119 -2.503 28.267 1.00 97.81 84 LEU A O 1
ATOM 677 N N . GLU A 1 85 ? -11.700 -2.913 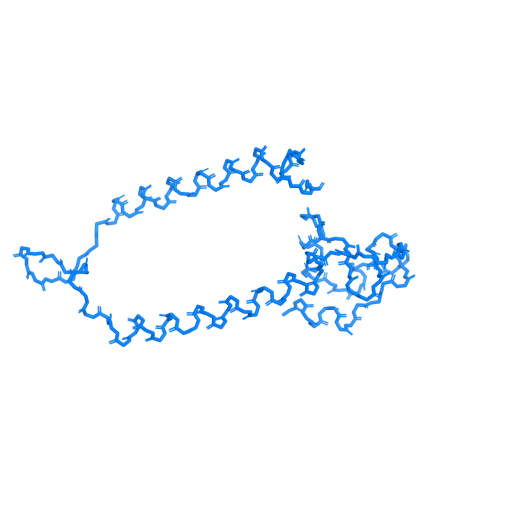29.961 1.00 97.38 85 GLU A N 1
ATOM 678 C CA . GLU A 1 85 ? -12.093 -1.762 30.787 1.00 97.38 85 GLU A CA 1
ATOM 679 C C . GLU A 1 85 ? -12.005 -0.429 30.028 1.00 97.38 85 GLU A C 1
ATOM 681 O O . GLU A 1 85 ? -12.863 0.427 30.197 1.00 97.38 85 GLU A O 1
ATOM 686 N N . ILE A 1 86 ? -11.049 -0.287 29.100 1.00 97.25 86 ILE A N 1
ATOM 687 C CA . ILE A 1 86 ? -10.893 0.913 28.258 1.00 97.25 86 ILE A CA 1
ATOM 688 C C . ILE A 1 86 ? -12.130 1.237 27.403 1.00 97.25 86 ILE A C 1
ATOM 690 O O . ILE A 1 86 ? -12.312 2.385 26.999 1.00 97.25 86 ILE A O 1
ATOM 694 N N . PHE A 1 87 ? -12.971 0.245 27.102 1.00 97.69 87 PHE A N 1
ATOM 695 C CA . PHE A 1 87 ? -14.204 0.454 26.346 1.00 97.69 87 PHE A CA 1
ATOM 696 C C . PHE A 1 87 ? -15.397 0.798 27.235 1.00 97.69 87 PHE A C 1
ATOM 698 O O . PHE A 1 87 ? -16.442 1.170 26.702 1.00 97.69 87 PHE A O 1
ATOM 705 N N . SER A 1 88 ? -15.258 0.706 28.558 1.00 97.38 88 SER A N 1
ATOM 706 C CA . SER A 1 88 ? -16.324 0.949 29.526 1.00 97.38 88 SER A CA 1
ATOM 707 C C . SER A 1 88 ? -16.174 2.309 30.204 1.00 97.38 88 SER A C 1
ATOM 709 O O . SER A 1 88 ? -15.087 2.729 30.583 1.00 97.38 88 SER A O 1
ATOM 711 N N . ASP A 1 89 ? -17.289 3.012 30.384 1.00 96.88 89 ASP A N 1
ATOM 712 C CA . ASP A 1 89 ? -17.336 4.217 31.212 1.00 96.88 89 ASP A CA 1
ATOM 713 C C . ASP A 1 89 ? -17.300 3.836 32.698 1.00 96.88 89 ASP A C 1
ATOM 715 O O . ASP A 1 89 ? -18.235 3.207 33.194 1.00 96.88 89 ASP A O 1
ATOM 719 N N . GLU A 1 90 ? -16.270 4.272 33.425 1.00 94.06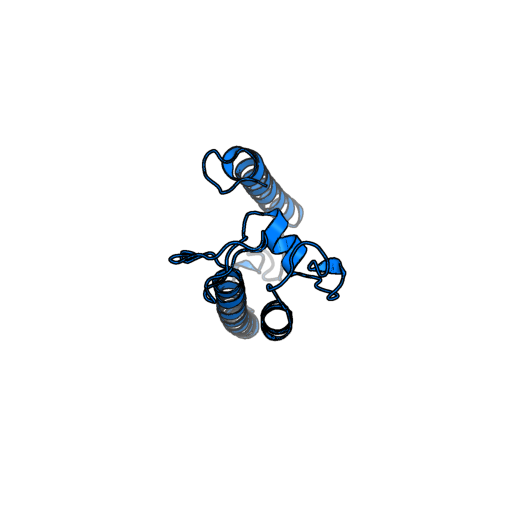 90 GLU A N 1
ATOM 720 C CA . GLU A 1 90 ? -16.101 4.027 34.868 1.00 94.06 90 GLU A CA 1
ATOM 721 C C . GLU A 1 90 ? -17.328 4.434 35.703 1.00 94.06 90 GLU A C 1
ATOM 723 O O . GLU A 1 90 ? -17.604 3.847 36.750 1.00 94.06 90 GLU A O 1
ATOM 728 N N . ARG A 1 91 ? -18.099 5.432 35.251 1.00 96.62 91 ARG A N 1
ATOM 729 C CA . ARG A 1 91 ? -19.270 5.933 35.984 1.00 96.62 91 AR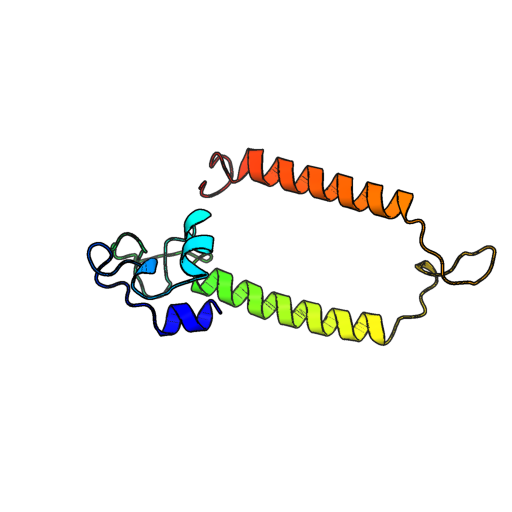G A CA 1
ATOM 730 C C . ARG A 1 91 ? -20.501 5.054 35.820 1.00 96.62 91 ARG A C 1
ATOM 732 O O . ARG A 1 91 ? -21.363 5.054 36.699 1.00 96.62 91 ARG A O 1
ATOM 739 N N . THR A 1 92 ? -20.641 4.390 34.674 1.00 96.50 92 THR A N 1
ATOM 740 C CA . THR A 1 92 ? -21.866 3.665 34.304 1.00 96.50 92 THR A CA 1
ATOM 741 C C . THR A 1 92 ? -21.654 2.171 34.083 1.00 96.50 92 THR A C 1
ATOM 743 O O . THR A 1 92 ? -22.641 1.437 34.025 1.00 96.50 92 THR A O 1
ATOM 746 N N . GLY A 1 93 ? -20.404 1.718 33.959 1.00 95.81 93 GLY A N 1
ATOM 747 C CA . GLY A 1 93 ? -20.028 0.350 33.602 1.00 95.81 93 GLY A CA 1
ATOM 748 C C . GLY A 1 93 ? -20.472 -0.064 32.196 1.00 95.81 93 GLY A C 1
ATOM 749 O O . GLY A 1 93 ? -20.507 -1.253 31.896 1.00 95.81 93 GLY A O 1
ATOM 750 N N . LYS A 1 94 ? -20.892 0.887 31.349 1.00 97.19 94 LYS A N 1
ATOM 751 C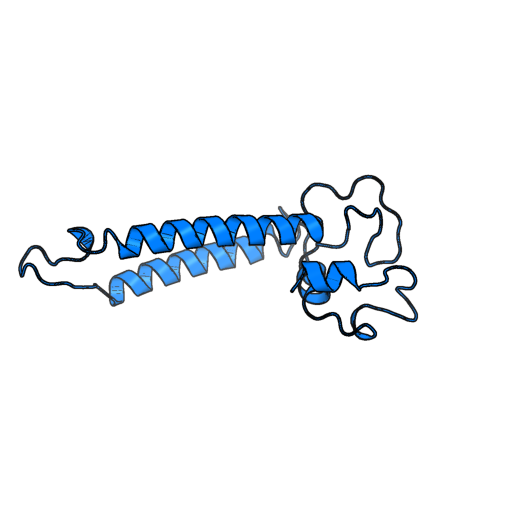 CA . LYS A 1 94 ? -21.415 0.616 30.004 1.00 97.19 94 LYS A CA 1
ATOM 752 C C . LYS A 1 94 ? -20.378 0.949 28.936 1.00 97.19 94 LYS A C 1
ATOM 754 O O . LYS A 1 94 ? -19.618 1.900 29.126 1.00 97.19 94 LYS A O 1
ATOM 759 N N . PRO A 1 95 ? -20.414 0.264 27.781 1.00 97.62 95 PRO A N 1
ATOM 760 C CA . PRO A 1 95 ? -19.575 0.625 26.654 1.00 97.62 95 PRO A CA 1
ATOM 761 C C . PRO A 1 95 ? -19.806 2.073 26.211 1.00 97.62 95 PRO A C 1
ATOM 763 O O . PRO A 1 95 ? -20.950 2.482 25.989 1.00 97.62 95 PRO A O 1
ATOM 766 N N . SER A 1 96 ? -18.733 2.847 26.064 1.00 97.50 96 SER A N 1
ATOM 767 C CA . SER A 1 96 ? -18.809 4.232 25.596 1.00 97.50 96 SER A CA 1
ATOM 768 C C . SER A 1 96 ? -17.565 4.633 24.803 1.00 97.50 96 SER A C 1
ATOM 770 O O . SER A 1 96 ? -16.464 4.166 25.074 1.00 97.50 96 SER A O 1
ATOM 772 N N . LEU A 1 97 ? -17.743 5.510 23.811 1.00 97.81 97 LEU A N 1
ATOM 773 C CA . LEU A 1 97 ? -16.659 6.051 22.992 1.00 97.81 97 LEU A CA 1
ATOM 774 C C . LEU A 1 97 ? -16.813 7.568 22.868 1.00 97.81 97 LEU A C 1
ATOM 776 O O . LEU A 1 97 ? -17.834 8.064 22.390 1.00 97.81 97 LEU A O 1
ATOM 780 N N . ASP A 1 98 ? -15.777 8.310 23.253 1.00 97.62 98 ASP A N 1
ATOM 781 C CA . ASP A 1 98 ? -15.706 9.764 23.080 1.00 97.62 98 ASP A CA 1
ATOM 782 C C . ASP A 1 98 ? -15.329 10.104 21.628 1.00 97.62 98 ASP A C 1
ATOM 784 O O . ASP A 1 98 ? -14.164 10.340 21.291 1.00 97.62 98 ASP A O 1
ATOM 788 N N . LEU A 1 99 ? -16.327 10.067 20.740 1.00 98.25 99 LEU A N 1
ATOM 789 C CA . LEU A 1 99 ? -16.138 10.250 19.298 1.00 98.25 99 LEU A CA 1
ATOM 790 C C . LEU A 1 99 ? -15.473 11.588 18.919 1.00 98.25 99 LEU A C 1
ATOM 792 O O . LEU A 1 99 ? -14.593 11.558 18.056 1.00 98.25 99 LEU A O 1
ATOM 796 N N . PRO A 1 100 ? -15.802 12.744 19.533 1.00 98.50 100 PRO A N 1
ATOM 797 C CA . PRO A 1 100 ? -15.083 13.991 19.265 1.00 98.50 100 PRO A CA 1
ATOM 798 C C . PRO A 1 100 ? -13.580 13.896 19.553 1.00 98.50 100 PRO A C 1
ATOM 800 O O . PRO A 1 100 ? -12.764 14.335 18.737 1.00 98.50 100 PRO A O 1
ATOM 803 N N . LYS A 1 101 ? -13.194 13.279 20.677 1.00 98.44 101 LYS A N 1
ATOM 804 C CA . LYS A 1 101 ? -11.779 13.065 21.008 1.00 98.44 101 LYS A CA 1
ATOM 805 C C . LYS A 1 101 ? -11.118 12.087 20.036 1.00 98.44 101 LYS A C 1
ATOM 807 O O . LYS A 1 101 ? -10.025 12.366 19.547 1.00 98.44 101 LYS A O 1
ATOM 812 N N . ILE A 1 102 ? -11.792 10.982 19.714 1.00 98.62 102 ILE A N 1
ATOM 813 C CA . ILE A 1 102 ? -11.325 9.995 18.728 1.00 98.62 102 ILE A CA 1
ATOM 814 C C . ILE A 1 102 ? -11.068 10.675 17.380 1.00 98.62 102 ILE A C 1
ATOM 816 O O . ILE A 1 102 ? -10.003 10.477 16.796 1.00 98.62 102 ILE A O 1
ATOM 820 N N . PHE A 1 103 ? -11.992 11.511 16.905 1.00 98.62 103 PHE A N 1
ATOM 821 C CA . PHE A 1 103 ? -11.822 12.270 15.669 1.00 98.62 103 PHE A CA 1
ATOM 822 C C . PHE A 1 103 ? -10.582 13.168 15.721 1.00 98.62 103 PHE A C 1
ATOM 824 O O . PHE A 1 103 ? -9.770 13.135 14.799 1.00 98.62 103 PHE A O 1
ATOM 831 N N . GLY A 1 104 ? -10.391 13.912 16.816 1.00 98.81 104 GLY A N 1
ATOM 832 C CA . GLY A 1 104 ? -9.217 14.767 17.002 1.00 98.81 104 GLY A CA 1
ATOM 833 C C . GLY A 1 104 ? -7.895 13.996 16.924 1.00 98.81 104 GLY A C 1
ATOM 834 O O . GLY A 1 104 ? -6.975 14.432 16.232 1.00 98.81 104 GLY A O 1
ATOM 835 N N . ILE A 1 105 ? -7.817 12.823 17.562 1.00 98.75 105 ILE A N 1
ATOM 836 C CA . ILE A 1 105 ? -6.630 11.952 17.522 1.00 98.75 105 ILE A CA 1
ATOM 837 C C . ILE A 1 105 ? -6.338 11.497 16.085 1.00 98.75 105 ILE A C 1
ATOM 839 O O . ILE A 1 105 ? -5.217 11.660 15.599 1.00 98.75 105 ILE A O 1
ATOM 843 N N . HIS A 1 106 ? -7.343 10.970 15.379 1.00 98.69 106 HIS A N 1
ATOM 844 C CA . HIS A 1 106 ? -7.167 10.469 14.013 1.00 98.69 106 HIS A CA 1
ATOM 845 C C . HIS A 1 106 ? -6.835 11.589 13.023 1.00 98.69 106 HIS A C 1
ATOM 847 O O . HIS A 1 106 ? -5.991 11.400 12.145 1.00 98.69 106 HIS A O 1
ATOM 853 N N . LEU A 1 107 ? -7.456 12.762 13.171 1.00 98.75 107 LEU A N 1
ATOM 854 C CA . LEU A 1 107 ? -7.187 13.918 12.321 1.00 98.75 107 LEU A CA 1
ATOM 855 C C . LEU A 1 107 ? -5.758 14.429 12.517 1.00 98.75 107 LEU A C 1
ATOM 857 O O . LEU A 1 107 ? -5.066 14.692 11.534 1.00 98.75 107 LEU A O 1
ATOM 861 N N . PHE A 1 108 ? -5.295 14.524 13.766 1.00 98.81 108 PHE A N 1
ATOM 862 C CA . PHE A 1 108 ? -3.927 14.937 14.062 1.00 98.81 108 PHE A CA 1
ATOM 863 C C . PHE A 1 108 ? -2.900 13.975 13.451 1.00 98.81 108 PHE A C 1
ATOM 865 O O . PHE A 1 108 ? -2.007 14.412 12.726 1.00 98.81 108 PHE A O 1
ATOM 872 N N . LEU A 1 109 ? -3.061 12.664 13.669 1.00 98.75 109 LEU A N 1
ATOM 873 C CA . LEU A 1 109 ? -2.173 11.648 13.092 1.00 98.75 109 LEU A CA 1
ATOM 874 C C . LEU A 1 109 ? -2.200 11.666 11.558 1.00 98.75 109 LEU A C 1
ATOM 876 O O . LEU A 1 109 ? -1.147 11.575 10.928 1.00 98.75 109 LEU A O 1
ATOM 880 N N . SER A 1 110 ? -3.377 11.850 10.955 1.00 98.69 110 SER A N 1
ATOM 881 C CA . SER A 1 110 ? -3.514 11.975 9.497 1.00 98.69 110 SER A CA 1
ATOM 882 C C . SER A 1 110 ? -2.801 13.219 8.964 1.00 98.69 110 SER A C 1
ATOM 884 O O . SER A 1 110 ? -2.153 13.157 7.921 1.00 98.69 110 SER A O 1
ATOM 886 N N . GLY A 1 111 ? -2.856 14.331 9.701 1.00 98.81 111 GLY A N 1
ATOM 887 C CA . GLY A 1 111 ? -2.115 15.551 9.390 1.00 98.81 111 GLY A CA 1
ATOM 888 C C . GLY A 1 111 ? -0.599 15.346 9.437 1.00 98.81 111 GLY A C 1
ATOM 889 O O . GLY A 1 111 ? 0.094 15.717 8.491 1.00 98.81 111 GLY A O 1
ATOM 890 N N . VAL A 1 112 ? -0.087 14.693 10.487 1.00 98.81 112 VAL A N 1
ATOM 891 C CA . VAL A 1 112 ? 1.343 14.353 10.613 1.00 98.81 112 VAL A CA 1
ATOM 892 C C . VAL A 1 112 ? 1.789 13.425 9.479 1.00 98.81 112 VAL A C 1
ATOM 894 O O . VAL A 1 112 ? 2.820 13.679 8.855 1.00 98.81 112 VAL A O 1
ATOM 897 N N . ALA A 1 113 ? 1.002 12.393 9.161 1.00 98.56 113 ALA A N 1
ATOM 898 C CA . ALA A 1 113 ? 1.296 11.472 8.063 1.00 98.56 113 ALA A CA 1
ATOM 899 C C . ALA A 1 113 ? 1.309 12.183 6.698 1.00 98.56 113 ALA A C 1
ATOM 901 O O . ALA A 1 113 ? 2.245 12.011 5.916 1.00 98.56 113 ALA A O 1
ATOM 902 N N . CYS A 1 114 ? 0.308 13.028 6.432 1.00 98.75 114 CYS A N 1
ATOM 903 C CA . CYS A 1 114 ? 0.224 13.816 5.203 1.00 98.75 114 CYS A CA 1
ATOM 904 C C . CYS A 1 114 ? 1.415 14.777 5.065 1.00 98.75 114 CYS A C 1
ATOM 906 O O . CYS A 1 114 ? 2.029 14.854 3.998 1.00 98.75 114 CYS A O 1
ATOM 908 N N . PHE A 1 115 ? 1.763 15.493 6.139 1.00 98.69 115 PHE A N 1
ATOM 909 C CA . PHE A 1 115 ? 2.909 16.398 6.147 1.00 98.69 115 PHE A CA 1
ATOM 910 C C . PHE A 1 115 ? 4.214 15.640 5.900 1.00 98.69 115 PHE A C 1
ATOM 912 O O . PHE A 1 115 ? 4.987 16.038 5.035 1.00 98.69 115 PHE A O 1
ATOM 919 N N . GLY A 1 116 ? 4.440 14.521 6.596 1.00 98.50 116 GLY A N 1
ATOM 920 C CA . GLY A 1 116 ? 5.639 13.704 6.416 1.00 98.50 116 GLY A CA 1
ATOM 921 C C . GLY A 1 116 ? 5.789 13.184 4.983 1.00 98.50 116 GLY A C 1
ATOM 922 O O . GLY A 1 116 ? 6.855 13.321 4.384 1.00 98.50 116 GLY A O 1
ATOM 923 N N . PHE A 1 117 ? 4.712 12.663 4.390 1.00 98.50 117 PHE A N 1
ATOM 924 C CA . PHE A 1 117 ? 4.728 12.222 2.994 1.00 98.50 117 PHE A CA 1
ATOM 925 C C . PHE A 1 117 ? 5.086 13.371 2.034 1.00 98.50 117 PHE A C 1
ATOM 927 O O . PHE A 1 117 ? 5.983 13.225 1.201 1.00 98.50 117 PHE A O 1
ATOM 934 N N . GLY A 1 118 ? 4.441 14.532 2.185 1.00 98.38 118 GLY A N 1
ATOM 935 C CA . GLY A 1 118 ? 4.670 15.695 1.324 1.00 98.38 118 GLY A CA 1
ATOM 936 C C . GLY A 1 118 ? 6.023 16.384 1.527 1.00 98.38 118 GLY A C 1
ATOM 937 O O . GLY A 1 118 ? 6.581 16.907 0.570 1.00 98.38 118 GLY A O 1
ATOM 938 N N . ALA A 1 119 ? 6.565 16.382 2.745 1.00 98.38 119 ALA A N 1
ATOM 939 C CA . ALA A 1 119 ? 7.822 17.056 3.068 1.00 98.38 119 ALA A CA 1
ATOM 940 C C . ALA A 1 119 ? 9.062 16.200 2.769 1.00 98.38 119 ALA A C 1
ATOM 942 O O . ALA A 1 119 ? 10.121 16.752 2.477 1.00 98.38 119 ALA A O 1
ATOM 943 N N . PHE A 1 120 ? 8.947 14.869 2.844 1.00 98.50 120 PHE A N 1
ATOM 944 C CA . PHE A 1 120 ? 10.103 13.972 2.748 1.00 98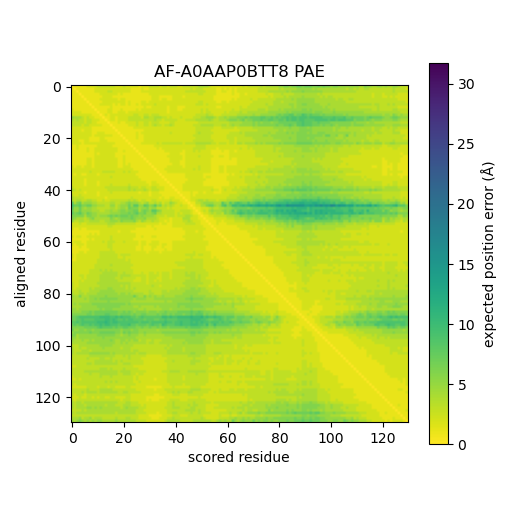.50 120 PHE A CA 1
ATOM 945 C C . PHE A 1 120 ? 10.070 13.049 1.531 1.00 98.50 120 PHE A C 1
ATOM 947 O O . PHE A 1 120 ? 11.066 12.983 0.808 1.00 98.50 120 PHE A O 1
ATOM 954 N N . HIS A 1 121 ? 8.953 12.349 1.294 1.00 98.31 121 HIS A N 1
ATOM 955 C CA . HIS A 1 121 ? 8.857 11.365 0.209 1.00 98.31 121 HIS A CA 1
ATOM 956 C C . HIS A 1 121 ? 8.780 12.049 -1.151 1.00 98.31 121 HIS A C 1
ATOM 958 O O . HIS A 1 121 ? 9.623 11.793 -2.004 1.00 98.31 121 HIS A O 1
ATOM 964 N N . VAL A 1 122 ? 7.800 12.942 -1.336 1.00 98.44 122 VAL A N 1
ATOM 965 C CA . VAL A 1 122 ? 7.514 13.605 -2.623 1.00 98.44 122 VAL A CA 1
ATOM 966 C C . VAL A 1 122 ? 8.703 14.404 -3.182 1.00 98.44 122 VAL A C 1
ATOM 968 O O . VAL A 1 122 ? 9.026 14.205 -4.350 1.00 98.44 122 VAL A O 1
ATOM 971 N N . PRO A 1 123 ? 9.393 15.273 -2.414 1.00 98.06 123 PRO A N 1
ATOM 972 C CA . PRO A 1 123 ? 10.530 16.033 -2.937 1.00 98.06 123 PRO A CA 1
ATOM 973 C C . PRO A 1 123 ? 11.829 15.217 -3.017 1.00 98.06 123 PRO A C 1
ATOM 975 O O . PRO A 1 123 ? 12.850 15.753 -3.438 1.00 98.06 123 PRO A O 1
ATOM 978 N N . GLY A 1 124 ? 11.829 13.957 -2.569 1.00 97.81 124 GLY A N 1
ATOM 979 C CA . GLY A 1 124 ? 13.022 13.111 -2.544 1.00 97.81 124 GLY A CA 1
ATOM 980 C C . GLY A 1 124 ? 14.045 13.470 -1.459 1.00 97.81 124 GLY A C 1
ATOM 981 O O . GLY A 1 124 ? 15.174 12.990 -1.502 1.00 97.81 124 GLY A O 1
ATOM 982 N N . LEU A 1 125 ? 13.678 14.299 -0.471 1.00 97.88 125 LEU A N 1
ATOM 983 C CA . LEU A 1 125 ? 14.569 14.664 0.641 1.00 97.88 125 LEU A CA 1
ATOM 984 C C . LEU A 1 125 ? 14.931 13.442 1.500 1.00 97.88 125 LEU A C 1
ATOM 986 O O . LEU A 1 125 ? 16.068 13.304 1.946 1.00 97.88 125 LEU A O 1
ATOM 990 N N . TYR A 1 126 ? 13.954 12.566 1.737 1.00 97.38 126 TYR A N 1
ATOM 991 C CA . TYR A 1 126 ? 14.150 11.284 2.417 1.00 97.38 126 TYR A CA 1
ATOM 992 C C . TYR A 1 126 ? 13.172 10.236 1.866 1.00 97.38 126 TYR A C 1
ATOM 994 O O . TYR A 1 126 ? 12.414 9.597 2.593 1.00 97.38 126 TYR A O 1
ATOM 1002 N N . GLY A 1 127 ? 13.150 10.106 0.543 1.00 96.62 127 GLY A N 1
ATOM 1003 C CA . GLY A 1 127 ? 12.342 9.136 -0.187 1.00 96.62 127 GLY A CA 1
ATOM 1004 C C . GLY A 1 127 ? 12.722 9.110 -1.668 1.00 96.62 127 GLY A C 1
ATOM 1005 O O . GLY A 1 127 ? 13.578 9.885 -2.089 1.00 96.62 127 GLY A O 1
ATOM 1006 N N . PRO A 1 128 ? 12.117 8.218 -2.465 1.00 96.88 128 PRO A N 1
ATOM 1007 C CA . PRO A 1 128 ? 12.438 8.076 -3.883 1.00 96.88 128 PRO A CA 1
ATOM 1008 C C . PRO A 1 128 ? 11.819 9.163 -4.776 1.00 96.88 128 PRO A C 1
ATOM 1010 O O . PRO A 1 128 ? 12.107 9.183 -5.968 1.00 96.88 128 PRO A O 1
ATOM 1013 N N . GLY A 1 129 ? 10.979 10.050 -4.233 1.00 97.69 129 GLY A N 1
ATOM 1014 C CA . GLY A 1 129 ? 10.193 10.982 -5.034 1.00 97.69 129 GLY A CA 1
ATOM 1015 C C . GLY A 1 129 ? 8.926 10.347 -5.606 1.00 97.69 129 GLY A C 1
ATOM 1016 O O . GLY A 1 129 ? 8.441 9.312 -5.127 1.00 97.69 129 GLY A O 1
ATOM 1017 N N . ILE A 1 130 ? 8.389 11.017 -6.622 1.00 96.25 130 ILE A N 1
ATOM 1018 C CA . ILE A 1 130 ? 7.279 10.572 -7.471 1.00 96.25 130 ILE A CA 1
ATOM 1019 C C . ILE A 1 130 ? 7.696 10.605 -8.939 1.00 96.25 130 ILE A C 1
ATOM 1021 O O . ILE A 1 130 ? 8.607 11.403 -9.263 1.00 96.25 130 ILE A O 1
#